Protein AF-A0A9W4LK73-F1 (afdb_monomer)

Sequence (101 aa):
MSKLVPMAKDGEMLSVHPSTVDEHQRLGWSVSQKQAAPAEAPELPKENDDGAPVVEIPADWRDLKWFSMKALAANFTDQPIENKPEAEKIIEAELERRGKA

pLDDT: mean 77.68, std 17.44, range [35.53, 93.06]

Foldseek 3Di:
DFAWFWKDDPRDIDT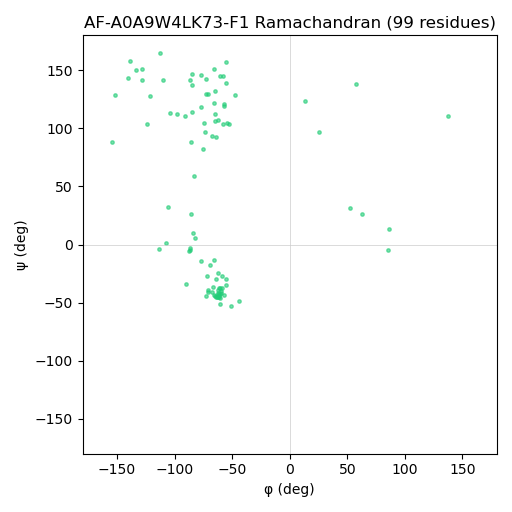HGPVCVVVVVVVVIGGPPPDPDPPPDDPDPPPDDDDDPPLDQDPCLLVDDPVSLLVSLVSQDPDRDDDDVSSVVSVVVVCVVVVND

Structure (mmCIF, N/CA/C/O backbone):
data_AF-A0A9W4LK73-F1
#
_entry.id   AF-A0A9W4LK73-F1
#
loop_
_atom_site.group_PDB
_atom_site.id
_atom_site.type_symbol
_atom_site.label_atom_id
_atom_site.label_alt_id
_atom_site.label_comp_id
_atom_site.label_asym_id
_atom_site.label_entity_id
_atom_site.label_seq_id
_atom_site.pdbx_PDB_ins_code
_atom_site.Cartn_x
_atom_site.Cartn_y
_atom_site.Cartn_z
_atom_site.occupancy
_atom_site.B_iso_or_equiv
_atom_site.auth_seq_id
_atom_site.auth_comp_id
_atom_site.auth_asym_id
_atom_site.auth_atom_id
_atom_site.pdbx_PDB_model_num
ATOM 1 N N . MET A 1 1 ? 17.329 16.921 -37.684 1.00 49.72 1 MET A N 1
ATOM 2 C CA . MET A 1 1 ? 17.227 15.463 -37.454 1.00 49.72 1 MET A CA 1
ATOM 3 C C . MET A 1 1 ? 15.870 15.194 -36.827 1.00 49.72 1 MET A C 1
ATOM 5 O O . MET A 1 1 ? 15.660 15.601 -35.690 1.00 49.72 1 MET A O 1
ATOM 9 N N . SER A 1 2 ? 14.926 14.622 -37.576 1.00 62.38 2 SER A N 1
ATOM 10 C CA . SER A 1 2 ? 13.602 14.284 -37.037 1.00 62.38 2 SER A CA 1
ATOM 11 C C . SER A 1 2 ? 13.719 13.085 -36.097 1.00 62.38 2 SER A C 1
ATOM 13 O O . SER A 1 2 ? 14.332 12.081 -36.455 1.00 62.38 2 SER A O 1
ATOM 15 N N . LYS A 1 3 ? 13.161 13.195 -34.888 1.00 76.50 3 LYS A N 1
ATOM 16 C CA . LYS A 1 3 ? 13.123 12.092 -33.922 1.00 76.50 3 LYS A CA 1
ATOM 17 C C . LYS A 1 3 ? 12.023 11.117 -34.341 1.00 76.50 3 LYS A C 1
ATOM 19 O O . LYS A 1 3 ? 10.862 11.510 -34.412 1.00 76.50 3 LYS A O 1
ATOM 24 N N . LEU A 1 4 ? 12.401 9.878 -34.649 1.00 88.00 4 LEU A N 1
ATOM 25 C CA . LEU A 1 4 ? 11.450 8.809 -34.942 1.00 88.00 4 LEU A CA 1
ATOM 26 C C . LEU A 1 4 ? 10.757 8.356 -33.654 1.00 88.00 4 LEU A C 1
ATOM 28 O O . LEU A 1 4 ? 11.372 8.307 -32.588 1.00 88.00 4 LEU A O 1
ATOM 32 N N . VAL A 1 5 ? 9.474 8.041 -33.781 1.00 86.62 5 VAL A N 1
ATOM 33 C CA . VAL A 1 5 ? 8.590 7.581 -32.720 1.00 86.62 5 VAL A CA 1
ATOM 34 C C . VAL A 1 5 ? 8.502 6.054 -32.796 1.00 86.62 5 VAL A C 1
ATOM 36 O O . VAL A 1 5 ? 7.970 5.529 -33.775 1.00 86.62 5 VAL A O 1
ATOM 39 N N . PRO A 1 6 ? 9.031 5.320 -31.806 1.00 87.31 6 PRO A N 1
ATOM 40 C CA . PRO A 1 6 ? 8.825 3.880 -31.710 1.00 87.31 6 PRO A CA 1
ATOM 41 C C . PRO A 1 6 ? 7.347 3.556 -31.457 1.00 87.31 6 PRO A C 1
ATOM 43 O O . PRO A 1 6 ? 6.708 4.127 -30.577 1.00 87.31 6 PRO A O 1
ATOM 46 N N . MET A 1 7 ? 6.808 2.622 -32.226 1.00 89.44 7 MET A N 1
ATOM 47 C CA . MET A 1 7 ? 5.459 2.078 -32.147 1.00 89.44 7 MET A CA 1
ATOM 48 C C . MET A 1 7 ? 5.525 0.552 -32.097 1.00 89.44 7 MET A C 1
ATOM 50 O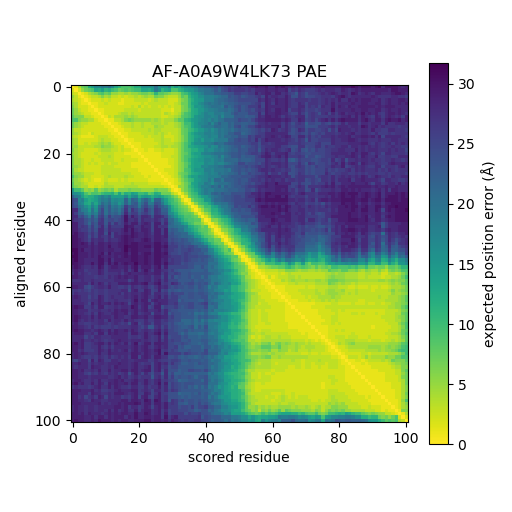 O . MET A 1 7 ? 6.454 -0.036 -32.643 1.00 89.44 7 MET A O 1
ATOM 54 N N . ALA A 1 8 ? 4.550 -0.091 -31.463 1.00 90.81 8 ALA A N 1
ATOM 55 C CA . ALA A 1 8 ? 4.408 -1.536 -31.450 1.00 90.81 8 ALA A CA 1
ATOM 56 C C . ALA A 1 8 ? 2.978 -1.985 -31.741 1.00 90.81 8 ALA A C 1
ATOM 58 O O . ALA A 1 8 ? 2.010 -1.292 -31.413 1.00 90.81 8 ALA A O 1
ATOM 59 N N . LYS A 1 9 ? 2.867 -3.163 -32.348 1.00 88.31 9 LYS A N 1
ATOM 60 C CA . LYS A 1 9 ? 1.612 -3.839 -32.662 1.00 88.31 9 LYS A CA 1
ATOM 61 C C . LYS A 1 9 ? 1.851 -5.346 -32.686 1.00 88.31 9 LYS A C 1
ATOM 63 O O . LYS A 1 9 ? 2.782 -5.793 -33.341 1.00 88.31 9 LYS A O 1
ATOM 68 N N . ASP A 1 10 ? 1.043 -6.118 -31.958 1.00 83.62 10 ASP A N 1
ATOM 69 C CA . ASP A 1 10 ? 1.098 -7.593 -31.958 1.00 83.62 10 ASP A CA 1
ATOM 70 C C . ASP A 1 10 ? 2.504 -8.186 -31.685 1.00 83.62 10 ASP A C 1
ATOM 72 O O . ASP A 1 10 ? 2.867 -9.246 -32.189 1.00 83.62 10 ASP A O 1
ATOM 76 N N . GLY A 1 11 ? 3.321 -7.491 -30.882 1.00 80.19 11 GLY A N 1
ATOM 77 C CA . GLY A 1 11 ? 4.703 -7.888 -30.571 1.00 80.19 11 GLY A CA 1
ATOM 78 C C . GLY A 1 11 ? 5.759 -7.437 -31.590 1.00 80.19 11 GLY A C 1
ATOM 79 O O . GLY A 1 11 ? 6.951 -7.596 -31.331 1.00 80.19 11 GLY A O 1
ATOM 80 N N . GLU A 1 12 ? 5.357 -6.826 -32.705 1.00 83.62 12 GLU A N 1
ATOM 81 C CA . GLU A 1 12 ? 6.248 -6.172 -33.664 1.00 83.62 12 GLU A CA 1
ATOM 82 C C . GLU A 1 12 ? 6.513 -4.720 -33.248 1.00 83.62 12 GLU A C 1
ATOM 84 O O . GLU A 1 12 ? 5.610 -4.037 -32.767 1.00 83.62 12 GLU A O 1
ATOM 89 N N . MET A 1 13 ? 7.749 -4.238 -33.423 1.00 87.12 13 MET A N 1
ATOM 90 C CA . MET A 1 13 ? 8.155 -2.869 -33.091 1.00 87.12 13 MET A CA 1
ATOM 91 C C . MET A 1 13 ? 8.687 -2.149 -34.337 1.00 87.12 13 MET A C 1
ATOM 93 O O . MET A 1 13 ? 9.609 -2.626 -34.995 1.00 87.12 13 MET A O 1
ATOM 97 N N . LEU A 1 14 ? 8.143 -0.967 -34.624 1.00 88.19 14 LEU A N 1
ATOM 98 C CA . LEU A 1 14 ? 8.459 -0.130 -35.779 1.00 88.19 14 LEU A CA 1
ATOM 99 C C . LEU A 1 14 ? 8.780 1.297 -35.327 1.00 88.19 14 LEU A C 1
ATOM 101 O O . LEU A 1 14 ? 8.141 1.824 -34.431 1.00 88.19 14 LEU A O 1
ATOM 105 N N . SER A 1 15 ? 9.757 1.960 -35.942 1.00 89.62 15 SER A N 1
ATOM 106 C CA . SER A 1 15 ? 10.041 3.379 -35.668 1.00 89.62 15 SER A CA 1
ATOM 107 C C . SER A 1 15 ? 9.511 4.243 -36.807 1.00 89.62 15 SER A C 1
ATOM 109 O O . SER A 1 15 ? 10.030 4.168 -37.917 1.00 89.62 15 SER A O 1
ATOM 111 N N . VAL A 1 16 ? 8.494 5.063 -36.541 1.00 89.56 16 VAL A N 1
ATOM 112 C CA . VAL A 1 16 ? 7.806 5.869 -37.563 1.00 89.56 16 VAL A CA 1
ATOM 113 C C . VAL A 1 16 ? 8.049 7.362 -37.374 1.00 89.56 16 VAL A C 1
ATOM 115 O O . VAL A 1 16 ? 8.515 7.812 -36.331 1.00 89.56 16 VAL A O 1
ATOM 118 N N . HIS A 1 17 ? 7.747 8.170 -38.383 1.00 90.88 17 HIS A N 1
ATOM 119 C CA . HIS A 1 17 ? 7.846 9.621 -38.255 1.00 90.88 17 HIS A CA 1
ATOM 120 C C . HIS A 1 17 ? 6.644 10.171 -37.455 1.00 90.88 17 HIS A C 1
ATOM 122 O O . HIS A 1 17 ? 5.540 9.651 -37.608 1.00 90.88 17 HIS A O 1
ATOM 128 N N . PRO A 1 18 ? 6.783 11.238 -36.640 1.00 86.25 18 PRO A N 1
ATOM 129 C CA . PRO A 1 18 ? 5.665 11.806 -35.873 1.00 86.25 18 PRO A CA 1
ATOM 130 C C . PRO A 1 18 ? 4.453 12.194 -36.730 1.00 86.25 18 PRO A C 1
ATOM 132 O O . PRO A 1 18 ? 3.323 12.108 -36.267 1.00 86.25 18 PRO A O 1
ATOM 135 N N . SER A 1 19 ? 4.666 12.566 -37.996 1.00 89.25 19 SER A N 1
ATOM 136 C CA . SER A 1 19 ? 3.573 12.895 -38.921 1.00 89.25 19 SER A CA 1
ATOM 137 C C . SER A 1 19 ? 2.720 11.695 -39.340 1.00 89.25 19 SER A C 1
ATOM 139 O O . SER A 1 19 ? 1.630 11.898 -39.856 1.00 89.25 19 SER A O 1
ATOM 141 N N . THR A 1 20 ? 3.204 10.463 -39.158 1.00 90.44 20 THR A N 1
ATOM 142 C CA . THR A 1 20 ? 2.485 9.234 -39.532 1.00 90.44 20 THR A CA 1
ATOM 143 C C . THR A 1 20 ? 1.952 8.475 -38.318 1.00 90.44 20 THR A C 1
ATOM 145 O O . THR A 1 20 ? 1.345 7.422 -38.484 1.00 90.44 20 THR A O 1
ATOM 148 N N . VAL A 1 21 ? 2.162 8.985 -37.098 1.00 87.12 21 VAL A N 1
ATOM 149 C CA . VAL A 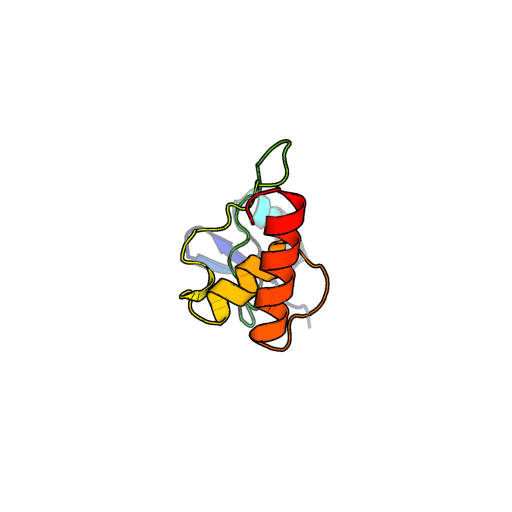1 21 ? 1.741 8.320 -35.853 1.00 87.12 21 VAL A CA 1
A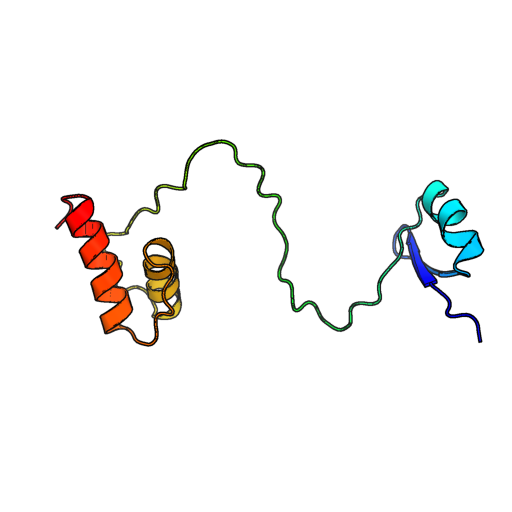TOM 150 C C . VAL A 1 21 ? 0.225 8.147 -35.792 1.00 87.12 21 VAL A C 1
ATOM 152 O O . VAL A 1 21 ? -0.228 7.051 -35.490 1.00 87.12 21 VAL A O 1
ATOM 155 N N . ASP A 1 22 ? -0.550 9.178 -36.139 1.00 88.19 22 ASP A N 1
ATOM 156 C CA . ASP A 1 22 ? -2.022 9.120 -36.121 1.00 88.19 22 ASP A CA 1
ATOM 157 C C . ASP A 1 22 ? -2.564 8.016 -37.046 1.00 88.19 22 ASP A C 1
ATOM 159 O O . ASP A 1 22 ? -3.439 7.239 -36.667 1.00 88.19 22 ASP A O 1
ATOM 163 N N . GLU A 1 23 ? -1.978 7.876 -38.237 1.00 90.19 23 GLU A N 1
ATOM 164 C CA . GLU A 1 23 ? -2.351 6.828 -39.189 1.00 90.19 23 GLU A CA 1
ATOM 165 C C . GLU A 1 23 ? -2.032 5.431 -38.644 1.00 90.19 23 GLU A C 1
ATOM 167 O O . GLU A 1 23 ? -2.872 4.533 -38.684 1.00 90.19 23 GLU A O 1
ATOM 172 N N . HIS A 1 24 ? -0.853 5.254 -38.051 1.00 89.69 24 HIS A N 1
ATOM 173 C CA . HIS A 1 24 ? -0.467 3.982 -37.445 1.00 89.69 24 HIS A CA 1
ATOM 174 C C . HIS A 1 24 ? -1.340 3.656 -36.220 1.00 89.69 24 HIS A C 1
ATOM 176 O O . HIS A 1 24 ? -1.736 2.502 -36.055 1.00 89.69 24 HIS A O 1
ATOM 182 N N . GLN A 1 25 ? -1.734 4.656 -35.421 1.00 88.31 25 GLN A N 1
ATOM 183 C CA . GLN A 1 25 ? -2.687 4.492 -34.315 1.00 88.31 25 GLN A CA 1
ATOM 184 C C . GLN A 1 25 ? -4.050 3.997 -34.792 1.00 88.31 25 GLN A C 1
ATOM 186 O O . GLN A 1 25 ? -4.596 3.057 -34.215 1.00 88.31 25 GLN A O 1
ATOM 191 N N . ARG A 1 26 ? -4.567 4.540 -35.900 1.00 88.38 26 ARG A N 1
ATOM 192 C CA . ARG A 1 26 ? -5.809 4.043 -36.519 1.00 88.38 26 ARG A CA 1
ATOM 193 C C . ARG A 1 26 ? -5.685 2.610 -37.033 1.00 88.38 26 ARG A C 1
ATOM 195 O O . ARG A 1 26 ? -6.668 1.878 -37.041 1.00 88.38 26 ARG A O 1
ATOM 202 N N . LEU A 1 27 ? -4.484 2.198 -37.432 1.00 87.56 27 LEU A N 1
ATOM 203 C CA . LEU A 1 27 ? -4.174 0.831 -37.859 1.00 87.56 27 LEU A CA 1
ATOM 204 C C . LEU A 1 27 ? -3.895 -0.122 -36.682 1.00 87.56 27 LEU A C 1
ATOM 206 O O . LEU A 1 27 ? -3.525 -1.276 -36.913 1.00 87.56 27 LEU A O 1
ATOM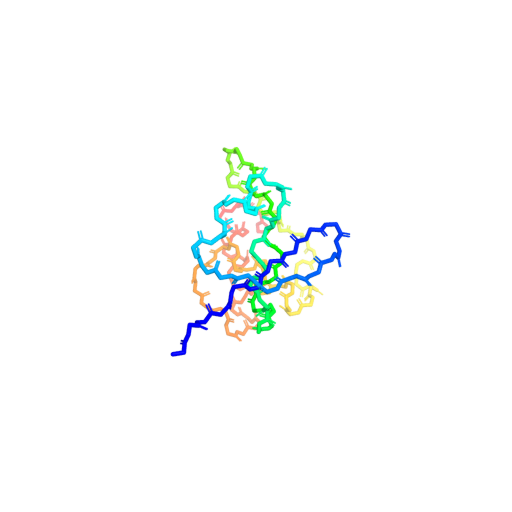 210 N N . GLY A 1 28 ? -4.070 0.329 -35.436 1.00 86.81 28 GLY A N 1
ATOM 211 C CA . GLY A 1 28 ? -3.897 -0.474 -34.224 1.00 86.81 28 GLY A CA 1
ATOM 212 C C . GLY A 1 28 ? -2.463 -0.533 -33.695 1.00 86.81 28 GLY A C 1
ATOM 213 O O . GLY A 1 28 ? -2.162 -1.372 -32.852 1.00 86.81 28 GLY A O 1
ATOM 214 N N . TRP A 1 29 ? -1.566 0.326 -34.181 1.00 89.06 29 TRP A N 1
ATOM 215 C CA . TRP A 1 29 ? -0.228 0.473 -33.613 1.00 89.06 29 TRP A CA 1
ATOM 216 C C . TRP A 1 29 ? -0.245 1.440 -32.436 1.00 89.06 29 TRP A C 1
ATOM 218 O O . TRP A 1 29 ? -0.812 2.524 -32.511 1.00 89.06 29 TRP A O 1
ATOM 228 N N . SER A 1 30 ? 0.447 1.101 -31.357 1.00 85.12 30 SER A N 1
ATOM 229 C CA . SER A 1 30 ? 0.556 1.958 -30.175 1.00 85.12 30 SER A CA 1
ATOM 230 C C . SER A 1 30 ? 1.966 2.506 -30.036 1.00 85.12 30 SER A C 1
ATOM 232 O O . SER A 1 30 ? 2.929 1.798 -30.303 1.00 85.12 30 SER A O 1
ATOM 234 N N . VAL A 1 31 ? 2.120 3.766 -29.622 1.00 83.62 31 VAL A N 1
ATOM 235 C CA . VAL A 1 31 ? 3.447 4.359 -29.392 1.00 83.62 31 VAL A CA 1
ATOM 236 C C . VAL A 1 31 ? 4.121 3.627 -28.233 1.00 83.62 31 VAL A C 1
ATOM 238 O O . VAL A 1 31 ? 3.695 3.726 -27.087 1.00 83.62 31 VAL A O 1
ATOM 241 N N . SER A 1 32 ? 5.191 2.895 -28.530 1.00 69.50 32 SER A N 1
ATOM 242 C CA . SER A 1 32 ? 6.028 2.258 -27.523 1.00 69.50 32 SER A CA 1
ATOM 243 C C . SER A 1 32 ? 7.053 3.266 -27.054 1.00 69.50 32 SER A C 1
ATOM 245 O O . SER A 1 32 ? 8.163 3.304 -27.578 1.00 69.50 32 SER A O 1
ATOM 247 N N . GLN A 1 33 ? 6.725 4.071 -26.045 1.00 60.53 33 GLN A N 1
ATOM 248 C CA . GLN A 1 33 ? 7.773 4.733 -25.273 1.00 60.53 33 GLN A CA 1
ATOM 249 C C . GLN A 1 33 ? 8.723 3.647 -24.763 1.00 60.53 33 GLN A C 1
ATOM 251 O O . GLN A 1 33 ? 8.379 2.875 -23.874 1.00 60.53 33 GLN A O 1
ATOM 256 N N . LYS A 1 34 ? 9.902 3.533 -25.385 1.00 50.88 34 LYS A N 1
ATOM 257 C CA . LYS A 1 34 ? 10.949 2.617 -24.950 1.00 50.88 34 LYS A CA 1
ATOM 258 C C . LYS A 1 34 ? 11.287 2.986 -23.512 1.00 50.88 34 LYS A C 1
ATOM 260 O O . LYS A 1 34 ? 11.919 4.004 -23.246 1.00 50.88 34 LYS A O 1
ATOM 265 N N . GLN A 1 35 ? 10.783 2.150 -22.624 1.00 44.53 35 GLN A N 1
ATOM 266 C CA . GLN A 1 35 ? 10.901 2.189 -21.187 1.00 44.53 35 GLN A CA 1
ATOM 267 C C . GLN A 1 35 ? 12.381 2.295 -20.806 1.00 44.53 35 GLN A C 1
ATOM 269 O O . GLN A 1 35 ? 13.140 1.328 -20.886 1.00 44.53 35 GLN A O 1
ATOM 274 N N . ALA A 1 36 ? 12.808 3.487 -20.402 1.00 39.69 36 ALA A N 1
ATOM 275 C CA . ALA A 1 36 ? 13.945 3.627 -19.514 1.00 39.69 36 ALA A CA 1
ATOM 276 C C . ALA A 1 36 ? 13.455 3.229 -18.115 1.00 39.69 36 ALA A C 1
ATOM 278 O O . ALA A 1 36 ? 13.084 4.103 -17.353 1.00 39.69 36 ALA A O 1
ATOM 279 N N . ALA A 1 37 ? 13.420 1.919 -17.834 1.00 35.53 37 ALA A N 1
ATOM 280 C CA . ALA A 1 37 ? 12.994 1.300 -16.571 1.00 35.53 37 ALA A CA 1
ATOM 281 C C . ALA A 1 37 ? 11.552 1.630 -16.098 1.00 35.53 37 ALA A C 1
ATOM 283 O O . ALA A 1 37 ? 11.109 2.773 -16.139 1.00 35.53 37 ALA A O 1
ATOM 284 N N . PRO A 1 38 ? 10.784 0.659 -15.581 1.00 40.88 38 PRO A N 1
ATOM 285 C CA . PRO A 1 38 ? 9.647 0.997 -14.745 1.00 40.88 38 PRO A CA 1
ATOM 286 C C . PRO A 1 38 ? 10.193 1.449 -13.385 1.00 40.88 38 PRO A C 1
ATOM 288 O O . PRO A 1 38 ? 10.634 0.632 -12.581 1.00 40.88 38 PRO A O 1
ATOM 291 N N . ALA A 1 39 ? 10.169 2.753 -13.127 1.00 48.16 39 ALA A N 1
ATOM 292 C CA . ALA A 1 39 ? 9.996 3.254 -11.764 1.00 48.16 39 ALA A CA 1
ATOM 293 C C . ALA A 1 39 ? 8.504 3.318 -11.377 1.00 48.16 39 ALA A C 1
ATOM 295 O O . ALA A 1 39 ? 8.173 3.842 -10.322 1.00 48.16 39 ALA A O 1
ATOM 296 N N . GLU A 1 40 ? 7.613 2.744 -12.191 1.00 42.81 40 GLU A N 1
ATOM 297 C CA . GLU A 1 40 ? 6.203 2.559 -11.867 1.00 42.81 40 GLU A CA 1
ATOM 298 C C . GLU A 1 40 ? 5.851 1.077 -11.995 1.00 42.81 40 GLU A C 1
ATOM 300 O O . GLU A 1 40 ? 5.779 0.486 -13.075 1.00 42.81 40 GLU A O 1
ATOM 305 N N . ALA A 1 41 ? 5.736 0.470 -10.816 1.00 53.59 41 ALA A N 1
ATOM 306 C CA . ALA A 1 41 ? 5.069 -0.792 -10.553 1.00 53.59 41 ALA A CA 1
ATOM 307 C C . ALA A 1 41 ? 3.610 -0.728 -11.070 1.00 53.59 41 ALA A C 1
ATOM 309 O O . ALA A 1 41 ? 3.076 0.368 -11.219 1.00 53.59 41 ALA A O 1
ATOM 310 N N . PRO A 1 42 ? 2.961 -1.866 -11.367 1.00 46.72 42 PRO A N 1
ATOM 311 C CA . PRO A 1 42 ? 1.737 -1.901 -12.164 1.00 46.72 42 PRO A CA 1
ATOM 312 C C . PRO A 1 42 ? 0.632 -1.028 -11.556 1.00 46.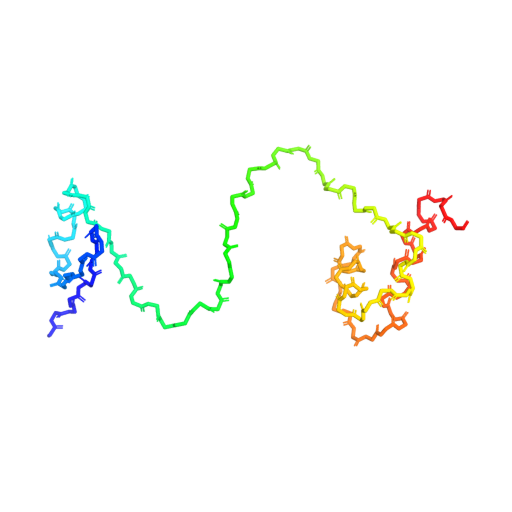72 42 PRO A C 1
ATOM 314 O O . PRO A 1 42 ? 0.198 -1.266 -10.427 1.00 46.72 42 PRO A O 1
ATOM 317 N N . GLU A 1 43 ? 0.152 -0.048 -12.326 1.00 46.59 43 GLU A N 1
ATOM 318 C CA . GLU A 1 43 ? -1.115 0.629 -12.059 1.00 46.59 43 GLU A CA 1
ATOM 319 C C . GLU A 1 43 ? -2.248 -0.377 -12.278 1.00 46.59 43 GLU A C 1
ATOM 321 O O . GLU A 1 43 ? -2.722 -0.628 -13.385 1.00 46.59 43 GLU A O 1
ATOM 326 N N . LEU A 1 44 ? -2.630 -1.019 -11.177 1.00 53.06 44 LEU A N 1
ATOM 327 C CA . LEU A 1 44 ? -3.894 -1.725 -11.042 1.00 53.06 44 LEU A CA 1
ATOM 328 C C . LEU A 1 44 ? -5.042 -0.754 -11.369 1.00 53.06 44 LEU A C 1
ATOM 330 O O . LEU A 1 44 ? -5.010 0.384 -10.889 1.00 53.06 44 LEU A O 1
ATOM 334 N N . PRO A 1 45 ? -6.086 -1.188 -12.097 1.00 45.84 45 PRO A N 1
ATOM 335 C CA . PRO A 1 45 ? -7.306 -0.407 -12.203 1.00 45.84 45 PRO A CA 1
ATOM 336 C C . PRO A 1 45 ? -7.892 -0.289 -10.794 1.00 45.84 45 PRO A C 1
ATOM 338 O O . PRO A 1 45 ? -8.396 -1.261 -10.235 1.00 45.84 45 PRO A O 1
ATOM 341 N N . LYS A 1 46 ? -7.806 0.897 -10.187 1.00 49.47 46 LYS A N 1
ATOM 342 C CA . LYS A 1 46 ? -8.596 1.230 -8.998 1.00 49.47 46 LYS A CA 1
ATOM 343 C C . LYS A 1 46 ? -9.980 1.697 -9.438 1.00 49.47 46 LYS A C 1
ATOM 345 O O . LYS A 1 46 ? -10.400 2.807 -9.142 1.00 49.47 46 LYS A O 1
ATOM 350 N N . GLU A 1 47 ? -10.681 0.825 -10.154 1.00 54.94 47 GLU A N 1
ATOM 351 C CA . GLU A 1 47 ? -12.133 0.779 -10.053 1.00 54.94 47 GLU A CA 1
ATOM 352 C C . GLU A 1 47 ? -12.440 0.134 -8.701 1.00 54.94 47 GLU A C 1
ATOM 354 O O . GLU A 1 47 ? -12.338 -1.077 -8.552 1.00 54.94 47 GLU A O 1
ATOM 359 N N . ASN A 1 48 ? -12.698 0.969 -7.698 1.00 44.12 48 ASN A N 1
ATOM 360 C CA . ASN A 1 48 ? -13.542 0.665 -6.545 1.00 44.12 48 ASN A CA 1
ATOM 361 C C . ASN A 1 48 ? -14.062 2.011 -6.030 1.00 44.12 48 ASN A C 1
ATOM 363 O O . ASN A 1 48 ? -13.389 2.724 -5.287 1.00 44.12 48 ASN A O 1
ATOM 367 N N . ASP A 1 49 ? -15.189 2.407 -6.613 1.00 49.47 49 ASP A N 1
ATOM 368 C CA . ASP A 1 49 ? -16.427 2.747 -5.907 1.00 49.47 49 ASP A CA 1
ATOM 369 C C . ASP A 1 49 ? -16.306 2.934 -4.374 1.00 49.47 49 ASP A C 1
ATOM 371 O O . ASP A 1 49 ? -15.856 2.039 -3.661 1.00 49.47 49 ASP A O 1
ATOM 375 N N . ASP A 1 50 ? -16.715 4.115 -3.901 1.00 47.16 50 ASP A N 1
ATOM 376 C CA . ASP A 1 50 ? -17.253 4.426 -2.569 1.00 47.16 50 ASP A CA 1
ATOM 377 C C . ASP A 1 50 ? -16.871 3.516 -1.377 1.00 47.16 50 ASP A C 1
ATOM 379 O O . ASP A 1 50 ? -17.530 2.530 -1.048 1.00 47.16 50 ASP A O 1
ATOM 383 N N . GLY A 1 51 ? -15.857 3.948 -0.622 1.00 41.31 51 GLY A N 1
ATOM 384 C CA . GLY A 1 51 ? -15.568 3.447 0.722 1.00 41.31 51 GLY A CA 1
ATOM 385 C C . GLY A 1 51 ? -14.078 3.234 0.934 1.00 41.31 51 GLY A C 1
ATOM 386 O O . GLY A 1 51 ? -13.484 2.327 0.361 1.00 41.31 51 GLY A O 1
ATOM 387 N N . ALA A 1 52 ? -13.452 4.056 1.779 1.00 48.28 52 ALA A N 1
ATOM 388 C CA . ALA A 1 52 ? -12.094 3.789 2.245 1.00 48.28 52 ALA A CA 1
ATOM 389 C C . ALA A 1 52 ? -11.997 2.316 2.697 1.00 48.28 52 ALA A C 1
ATOM 391 O O . ALA A 1 52 ? -12.852 1.890 3.482 1.00 48.28 52 ALA A O 1
ATOM 392 N N . PRO A 1 53 ? -11.015 1.524 2.221 1.00 50.19 53 PRO A N 1
ATOM 393 C CA . PRO A 1 53 ? -10.872 0.157 2.686 1.00 50.19 53 PRO A CA 1
ATOM 394 C C . PRO A 1 53 ? -10.704 0.225 4.200 1.00 50.19 53 PRO A C 1
ATOM 396 O O . PRO A 1 53 ? -9.787 0.872 4.706 1.00 50.19 53 PRO A O 1
ATOM 399 N N . VAL A 1 54 ? -11.624 -0.393 4.936 1.00 59.34 54 VAL A N 1
ATOM 400 C CA . VAL A 1 54 ? -11.470 -0.583 6.375 1.00 59.34 54 VAL A CA 1
ATOM 401 C C . VAL A 1 54 ? -10.261 -1.494 6.536 1.00 59.34 54 VAL A C 1
ATOM 403 O O . VAL A 1 54 ? -10.374 -2.710 6.438 1.00 59.34 54 VAL A O 1
ATOM 406 N N . VAL A 1 55 ? -9.076 -0.903 6.693 1.00 76.19 55 VAL A N 1
ATOM 407 C CA . VAL A 1 55 ? -7.835 -1.657 6.871 1.00 76.19 55 VAL A CA 1
ATOM 408 C C . VAL A 1 55 ? -7.961 -2.403 8.190 1.00 76.19 55 VAL A C 1
ATOM 410 O O . VAL A 1 55 ? -7.963 -1.786 9.259 1.00 76.19 55 VAL A O 1
ATOM 413 N N . GLU A 1 56 ? -8.167 -3.714 8.120 1.00 81.38 56 GLU A N 1
ATOM 414 C CA . GLU A 1 56 ? -8.244 -4.581 9.290 1.00 81.38 56 GLU A CA 1
ATOM 415 C C . GLU A 1 56 ? -6.853 -4.726 9.911 1.00 81.38 56 GLU A C 1
ATOM 417 O O . GLU A 1 56 ? -5.872 -5.011 9.226 1.00 81.38 56 GLU A O 1
ATOM 422 N N . ILE A 1 57 ? -6.772 -4.509 11.224 1.00 87.38 57 ILE A N 1
ATOM 423 C CA . ILE A 1 57 ? -5.543 -4.699 11.994 1.00 87.38 57 ILE A CA 1
ATOM 424 C C . ILE A 1 57 ? -5.562 -6.150 12.499 1.00 87.38 57 ILE A C 1
ATOM 426 O O . ILE A 1 57 ? -6.414 -6.470 13.333 1.00 87.38 57 ILE A O 1
ATOM 430 N N . PRO A 1 58 ? -4.693 -7.047 11.993 1.00 84.81 58 PRO A N 1
ATOM 431 C CA . PRO A 1 58 ? -4.642 -8.438 12.448 1.00 84.81 58 PRO A CA 1
ATOM 432 C C . PRO A 1 58 ? -4.182 -8.518 13.909 1.00 84.81 58 PRO A C 1
ATOM 434 O O . PRO A 1 58 ? -3.400 -7.681 14.337 1.00 84.81 58 PRO A O 1
ATOM 437 N N . ALA A 1 59 ? -4.608 -9.528 14.675 1.00 84.31 59 ALA A N 1
ATOM 438 C CA . ALA A 1 59 ? -4.225 -9.665 16.090 1.00 84.31 59 ALA A CA 1
ATOM 439 C C . ALA A 1 59 ? -2.700 -9.798 16.285 1.00 84.31 59 ALA A C 1
ATOM 441 O O . ALA A 1 59 ? -2.134 -9.190 17.190 1.00 84.31 59 ALA A O 1
ATOM 442 N N . ASP A 1 60 ? -2.030 -10.502 15.372 1.00 89.31 60 ASP A N 1
ATOM 443 C CA . ASP A 1 60 ? -0.578 -10.718 15.377 1.00 89.31 60 ASP A CA 1
ATOM 444 C C . ASP A 1 60 ? 0.194 -9.576 14.685 1.00 89.31 60 ASP A C 1
ATOM 446 O O . ASP A 1 60 ? 1.283 -9.772 14.139 1.00 89.31 60 ASP A O 1
ATOM 450 N N . TRP A 1 61 ? -0.362 -8.357 14.657 1.00 88.94 61 TRP A N 1
ATOM 451 C CA . TRP A 1 61 ? 0.245 -7.222 13.954 1.00 88.94 61 TRP A CA 1
ATOM 452 C C . TRP A 1 61 ? 1.654 -6.877 14.470 1.00 88.94 61 TRP A C 1
ATOM 454 O O . TRP A 1 61 ? 2.483 -6.379 13.706 1.00 88.94 61 TRP A O 1
ATOM 464 N N . ARG A 1 62 ? 1.954 -7.176 15.742 1.00 88.81 62 ARG A N 1
ATOM 465 C CA . ARG A 1 62 ? 3.275 -6.969 16.366 1.00 88.81 62 ARG A CA 1
ATOM 466 C C . ARG A 1 62 ? 4.350 -7.945 15.878 1.00 88.81 62 ARG A C 1
ATOM 468 O O . ARG A 1 62 ? 5.534 -7.588 15.858 1.00 88.81 62 ARG A O 1
ATOM 475 N N . ASP A 1 63 ? 3.934 -9.133 15.449 1.00 90.94 63 ASP A N 1
ATOM 476 C CA . ASP A 1 63 ? 4.794 -10.192 14.910 1.00 90.94 63 ASP A CA 1
ATOM 477 C C . ASP A 1 63 ? 5.017 -10.056 13.398 1.00 90.94 63 ASP A C 1
ATOM 479 O O . ASP A 1 63 ? 5.836 -10.766 12.804 1.00 90.94 63 ASP A O 1
ATOM 483 N N . LEU A 1 64 ? 4.334 -9.104 12.752 1.00 87.00 64 LEU A N 1
ATOM 484 C CA . LEU A 1 64 ? 4.559 -8.798 11.348 1.00 87.00 64 LEU A CA 1
ATOM 485 C C . LEU A 1 64 ? 6.003 -8.351 11.102 1.00 87.00 64 LEU A C 1
ATOM 487 O O . LEU A 1 64 ? 6.628 -7.625 11.881 1.00 87.00 64 LEU A O 1
ATOM 491 N N . LYS A 1 65 ? 6.522 -8.732 9.930 1.00 91.94 65 LYS A N 1
ATOM 492 C CA . LYS A 1 65 ? 7.804 -8.220 9.442 1.00 91.94 65 LYS A CA 1
ATOM 493 C C . LYS A 1 65 ? 7.746 -6.697 9.349 1.00 91.94 65 LYS A C 1
ATOM 495 O O . LYS A 1 65 ? 6.729 -6.137 8.951 1.00 91.94 65 LYS A O 1
ATOM 500 N N . TRP A 1 66 ? 8.875 -6.046 9.628 1.00 87.94 66 TRP A N 1
ATOM 501 C CA . TRP A 1 66 ? 9.017 -4.585 9.636 1.00 87.94 66 TRP A CA 1
ATOM 502 C C . TRP A 1 66 ? 8.341 -3.884 8.444 1.00 87.94 66 TRP A C 1
ATOM 504 O O . TRP A 1 66 ? 7.558 -2.965 8.648 1.00 87.94 66 TRP A O 1
ATOM 514 N N . PHE A 1 67 ? 8.565 -4.349 7.211 1.00 88.75 67 PHE A N 1
ATOM 515 C CA . PHE A 1 67 ? 7.937 -3.762 6.019 1.00 88.75 67 PHE A CA 1
ATOM 516 C C . PHE A 1 67 ? 6.404 -3.874 6.015 1.00 88.75 67 PHE A C 1
ATOM 518 O O . PHE A 1 67 ? 5.727 -2.929 5.625 1.00 88.75 67 PHE A O 1
ATOM 525 N N . SER A 1 68 ? 5.855 -5.000 6.477 1.00 89.44 68 SER A N 1
ATOM 526 C CA . SER A 1 68 ? 4.408 -5.226 6.576 1.00 89.44 68 SER A CA 1
ATOM 527 C C . SER A 1 68 ? 3.784 -4.388 7.690 1.00 89.44 68 SER A C 1
ATOM 529 O O . SER A 1 68 ? 2.732 -3.794 7.486 1.00 89.44 68 SER A O 1
ATOM 531 N N . MET A 1 69 ? 4.458 -4.279 8.838 1.00 90.31 69 MET A N 1
ATOM 532 C CA . MET A 1 69 ? 4.042 -3.403 9.936 1.00 90.31 69 MET A CA 1
ATOM 533 C C . MET A 1 69 ? 4.065 -1.930 9.515 1.00 90.31 69 MET A C 1
ATOM 535 O O . MET A 1 69 ? 3.105 -1.207 9.754 1.00 90.31 69 MET A O 1
ATOM 539 N N . LYS A 1 70 ? 5.130 -1.489 8.834 1.00 90.50 70 LYS A N 1
ATOM 540 C CA . LYS A 1 70 ? 5.237 -0.129 8.297 1.00 90.50 70 LYS A CA 1
ATOM 541 C C . LYS A 1 70 ? 4.140 0.160 7.273 1.00 90.50 70 LYS A C 1
ATOM 543 O O . LYS A 1 70 ? 3.542 1.226 7.331 1.00 90.50 70 LYS A O 1
ATOM 548 N N . ALA A 1 71 ? 3.854 -0.774 6.366 1.00 88.81 71 ALA A N 1
ATOM 549 C CA . ALA A 1 71 ? 2.756 -0.626 5.414 1.00 88.81 71 ALA A CA 1
ATOM 550 C C . ALA A 1 71 ? 1.399 -0.527 6.127 1.00 88.81 71 ALA A C 1
ATOM 552 O O . ALA A 1 71 ? 0.599 0.334 5.782 1.00 88.81 71 ALA A O 1
ATOM 553 N N . LEU A 1 72 ? 1.158 -1.352 7.152 1.00 89.88 72 LEU A N 1
ATOM 554 C CA . LEU A 1 72 ? -0.060 -1.298 7.961 1.00 89.88 72 LEU A CA 1
ATOM 555 C C . LEU A 1 72 ? -0.210 0.063 8.653 1.00 89.88 72 LEU A C 1
ATOM 557 O O . LEU A 1 72 ? -1.232 0.718 8.495 1.00 89.88 72 LEU A O 1
ATOM 561 N N . ALA A 1 73 ? 0.832 0.524 9.341 1.00 91.06 73 ALA A N 1
ATOM 562 C CA . ALA A 1 73 ? 0.845 1.822 10.003 1.00 91.06 73 ALA A CA 1
ATOM 563 C C . ALA A 1 73 ? 0.677 2.996 9.017 1.00 91.06 73 ALA A C 1
ATOM 565 O O . ALA A 1 73 ? -0.040 3.944 9.318 1.00 91.06 73 ALA A O 1
ATOM 566 N N . ALA A 1 74 ? 1.254 2.920 7.813 1.00 90.44 74 ALA A N 1
ATOM 567 C CA . ALA A 1 74 ? 1.123 3.954 6.782 1.00 90.44 74 ALA A CA 1
ATOM 568 C C . ALA A 1 74 ? -0.309 4.114 6.238 1.00 90.44 74 ALA A C 1
ATOM 570 O O . ALA A 1 74 ? -0.601 5.104 5.582 1.00 90.44 74 ALA A O 1
ATOM 571 N N . ASN A 1 75 ? -1.219 3.172 6.509 1.00 88.75 75 ASN A N 1
ATOM 572 C CA . ASN A 1 75 ? -2.639 3.365 6.198 1.00 88.75 75 ASN A CA 1
ATOM 573 C C . ASN A 1 75 ? -3.348 4.291 7.202 1.00 88.75 75 ASN A C 1
ATOM 575 O O . ASN A 1 75 ? -4.463 4.733 6.936 1.00 88.75 75 ASN A O 1
ATOM 579 N N . PHE A 1 76 ? -2.731 4.561 8.355 1.00 88.19 76 PHE A N 1
ATOM 580 C CA . PHE A 1 76 ? -3.312 5.354 9.443 1.00 88.19 76 PHE A CA 1
ATOM 581 C C . PHE A 1 76 ? -2.579 6.678 9.681 1.00 88.19 76 PHE A C 1
ATOM 583 O O . PHE A 1 76 ? -3.002 7.468 10.520 1.00 88.19 76 PHE A O 1
ATOM 590 N N . THR A 1 77 ? -1.482 6.929 8.963 1.00 85.94 77 THR A N 1
ATOM 591 C CA . THR A 1 77 ? -0.731 8.183 9.038 1.00 85.94 77 THR A CA 1
ATOM 592 C C . THR A 1 77 ? -0.260 8.619 7.658 1.00 85.94 77 THR A C 1
ATOM 594 O O . THR A 1 77 ? 0.172 7.798 6.854 1.00 85.94 77 THR A O 1
ATOM 597 N N . ASP A 1 78 ? -0.269 9.927 7.420 1.00 85.69 78 ASP A N 1
ATOM 598 C CA . ASP A 1 78 ? 0.364 10.548 6.253 1.00 85.69 78 ASP A CA 1
ATOM 599 C C . ASP A 1 78 ? 1.855 10.857 6.493 1.00 85.69 78 ASP A C 1
ATOM 601 O O . ASP A 1 78 ? 2.561 11.320 5.595 1.00 85.69 78 ASP A O 1
ATOM 605 N N . GLN A 1 79 ? 2.354 10.635 7.716 1.00 85.88 79 GLN A N 1
ATOM 606 C CA . GLN A 1 79 ? 3.742 10.917 8.076 1.00 85.88 79 GLN A CA 1
ATOM 607 C C . GLN A 1 79 ? 4.685 9.760 7.711 1.00 85.88 79 GLN A C 1
ATOM 609 O O . GLN A 1 79 ? 4.310 8.586 7.799 1.00 85.88 79 GLN A O 1
ATOM 614 N N . PRO A 1 80 ? 5.940 10.062 7.326 1.00 86.38 80 PRO A N 1
ATOM 615 C CA . PRO A 1 80 ? 6.933 9.035 7.063 1.00 86.38 80 PRO A CA 1
ATOM 616 C C . PRO A 1 80 ? 7.281 8.291 8.354 1.00 86.38 80 PRO A C 1
ATOM 618 O O . PRO A 1 80 ? 7.759 8.877 9.312 1.00 86.38 80 PRO A O 1
ATOM 621 N N . ILE A 1 81 ? 7.083 6.976 8.343 1.00 90.12 81 ILE A N 1
ATOM 622 C CA . ILE A 1 81 ? 7.428 6.106 9.468 1.00 90.12 81 ILE A CA 1
ATOM 623 C C . ILE A 1 81 ? 8.902 5.729 9.360 1.00 90.12 81 ILE A C 1
ATOM 625 O O . ILE A 1 81 ? 9.304 5.008 8.432 1.00 90.12 81 ILE A O 1
ATOM 629 N N . GLU A 1 82 ? 9.707 6.189 10.306 1.00 88.81 82 GLU A N 1
ATOM 630 C CA . GLU A 1 82 ? 11.155 6.002 10.292 1.00 88.81 82 GLU A CA 1
ATOM 631 C C . GLU A 1 82 ? 11.566 4.718 11.016 1.00 88.81 82 GLU A C 1
ATOM 633 O O . GLU A 1 82 ? 12.500 4.040 10.586 1.00 88.81 82 GLU A O 1
ATOM 638 N N . ASN A 1 83 ? 10.842 4.332 12.075 1.00 90.12 83 ASN A N 1
ATOM 639 C CA . ASN A 1 83 ? 11.255 3.251 12.975 1.00 90.12 83 ASN A CA 1
ATOM 640 C C . ASN A 1 83 ? 10.101 2.328 13.404 1.00 90.12 83 ASN A C 1
ATOM 642 O O . ASN A 1 83 ? 8.935 2.719 13.422 1.00 90.12 83 ASN A O 1
ATOM 646 N N . LYS A 1 84 ? 10.434 1.098 13.826 1.00 88.19 84 LYS A N 1
ATOM 647 C CA . LYS A 1 84 ? 9.466 0.117 14.358 1.00 88.19 84 LYS A CA 1
ATOM 648 C C . LYS A 1 84 ? 8.555 0.662 15.472 1.00 88.19 84 LYS A C 1
ATOM 650 O O . LYS A 1 84 ? 7.344 0.582 15.297 1.00 88.19 84 LYS A O 1
ATOM 655 N N . PRO A 1 85 ? 9.072 1.262 16.562 1.00 91.44 85 PRO A N 1
ATOM 656 C CA . PRO A 1 85 ? 8.221 1.762 17.647 1.00 91.44 85 PRO A CA 1
ATOM 657 C C . PRO A 1 85 ? 7.255 2.874 17.216 1.00 91.44 85 PRO A C 1
ATOM 659 O O . PRO A 1 85 ? 6.221 3.073 17.844 1.00 91.44 85 PRO A O 1
ATOM 662 N N . GLU A 1 86 ? 7.574 3.616 16.157 1.00 91.12 86 GLU A N 1
ATOM 663 C CA . GLU A 1 86 ? 6.674 4.625 15.602 1.00 91.12 86 GLU A CA 1
ATOM 664 C C . GLU 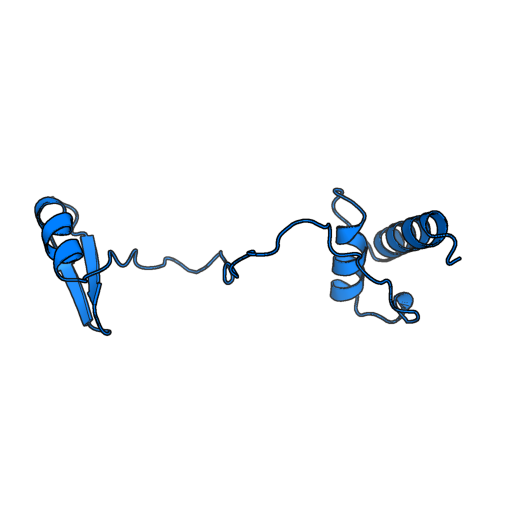A 1 86 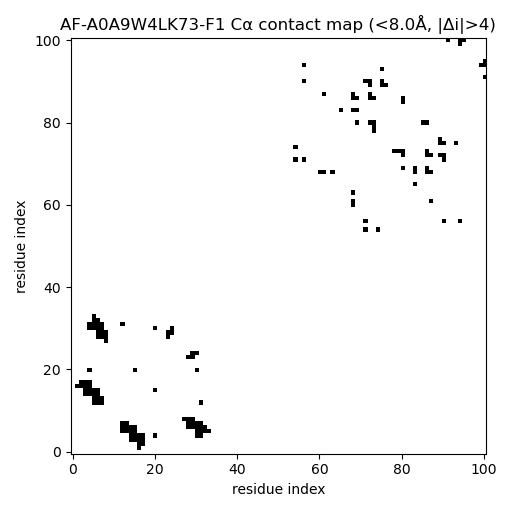? 5.503 3.970 14.864 1.00 91.12 86 GLU A C 1
ATOM 666 O O . GLU A 1 86 ? 4.352 4.325 15.108 1.00 91.12 86 GLU A O 1
ATOM 671 N N . ALA A 1 87 ? 5.782 2.946 14.049 1.00 90.75 87 ALA A N 1
ATOM 672 C CA . ALA A 1 87 ? 4.745 2.139 13.408 1.00 90.75 87 ALA A CA 1
ATOM 673 C C . ALA A 1 87 ? 3.803 1.502 14.440 1.00 90.75 87 ALA A C 1
ATOM 675 O O . ALA A 1 87 ? 2.587 1.526 14.263 1.00 90.75 87 ALA A O 1
ATOM 676 N N . GLU A 1 88 ? 4.364 0.967 15.529 1.00 93.06 88 GLU A N 1
ATOM 677 C CA . GLU A 1 88 ? 3.587 0.362 16.614 1.00 93.06 88 GLU A CA 1
ATOM 678 C C . GLU A 1 88 ? 2.642 1.377 17.265 1.00 93.06 88 GLU A C 1
ATOM 680 O O . GLU A 1 88 ? 1.452 1.097 17.386 1.00 93.06 88 GLU A O 1
ATOM 685 N N . LYS A 1 89 ? 3.128 2.586 17.579 1.00 93.06 89 LYS A N 1
ATOM 686 C CA . LYS A 1 89 ? 2.295 3.664 18.137 1.00 93.06 89 LYS A CA 1
ATOM 687 C C . LYS A 1 89 ? 1.141 4.063 17.224 1.00 93.06 89 LYS A C 1
ATOM 689 O O . LYS A 1 89 ? 0.051 4.336 17.711 1.00 93.06 89 LYS A O 1
ATOM 694 N N . ILE A 1 90 ? 1.377 4.123 15.916 1.00 92.31 90 ILE A N 1
ATOM 695 C CA . ILE A 1 90 ? 0.340 4.483 14.942 1.00 92.31 90 ILE A CA 1
ATOM 696 C C . ILE A 1 90 ? -0.757 3.411 14.900 1.00 92.31 90 ILE A C 1
ATOM 698 O O . ILE A 1 90 ? -1.942 3.737 14.899 1.00 92.31 90 ILE A O 1
ATOM 702 N N . ILE A 1 91 ? -0.372 2.132 14.908 1.00 90.62 91 ILE A N 1
ATOM 703 C CA . ILE A 1 91 ? -1.322 1.011 14.906 1.00 90.62 91 ILE A CA 1
ATOM 704 C C . ILE A 1 91 ? -2.094 0.951 16.231 1.00 90.62 91 ILE A C 1
ATOM 706 O O . ILE A 1 91 ? -3.305 0.747 16.221 1.00 90.62 91 ILE A O 1
ATOM 710 N N . GLU A 1 92 ? -1.427 1.175 17.364 1.00 91.25 92 GLU A N 1
ATOM 711 C CA . GLU A 1 92 ? -2.074 1.261 18.679 1.00 91.25 92 GLU A CA 1
ATOM 712 C C . GLU A 1 92 ? -3.062 2.419 18.768 1.00 91.25 92 GLU A C 1
ATOM 714 O O . GLU A 1 92 ? -4.185 2.218 19.222 1.00 91.25 92 GLU A O 1
ATOM 719 N N . ALA A 1 93 ? -2.687 3.608 18.287 1.00 90.81 93 ALA A N 1
ATOM 720 C CA . ALA A 1 93 ? -3.581 4.762 18.247 1.00 90.81 93 ALA A CA 1
ATOM 721 C C . ALA A 1 93 ? -4.839 4.470 17.413 1.00 90.81 93 ALA A C 1
ATOM 723 O O . ALA A 1 93 ? -5.945 4.870 17.780 1.00 90.81 93 ALA A O 1
ATOM 724 N N . GLU A 1 94 ? -4.695 3.720 16.319 1.00 89.75 94 GLU A N 1
ATOM 725 C CA . GLU A 1 94 ? -5.832 3.286 15.514 1.00 89.75 94 GLU A CA 1
ATOM 726 C C . GLU A 1 94 ? -6.683 2.212 16.217 1.00 89.75 94 GLU A C 1
ATOM 728 O O . GLU A 1 94 ? -7.913 2.257 16.139 1.00 89.75 94 GLU A O 1
ATOM 733 N N . LEU A 1 95 ? -6.073 1.259 16.931 1.00 87.88 95 LEU A N 1
ATOM 734 C CA . LEU A 1 95 ? -6.804 0.282 17.749 1.00 87.88 95 LEU A CA 1
ATOM 735 C C . LEU A 1 95 ? -7.592 0.964 18.872 1.00 87.88 95 LEU A C 1
ATOM 737 O O . LEU A 1 95 ? -8.755 0.618 19.093 1.00 87.88 95 LEU A O 1
ATOM 741 N N . GLU A 1 96 ? -6.998 1.963 19.525 1.00 87.31 96 GLU A N 1
ATOM 742 C CA . GLU A 1 96 ? -7.642 2.778 20.555 1.00 87.31 96 GLU A CA 1
ATOM 743 C C . GLU A 1 96 ? -8.812 3.581 19.970 1.00 87.31 96 GLU A C 1
ATOM 745 O O . GLU A 1 96 ? -9.921 3.520 20.505 1.00 87.31 96 GLU A O 1
ATOM 750 N N . ARG A 1 97 ? -8.628 4.223 18.803 1.00 81.12 97 ARG A N 1
ATOM 751 C CA . ARG A 1 97 ? -9.712 4.902 18.064 1.00 81.12 97 ARG A CA 1
ATOM 752 C C . ARG A 1 97 ? -10.882 3.963 17.759 1.00 81.12 97 ARG A C 1
ATOM 754 O O . ARG A 1 97 ? -12.035 4.391 17.754 1.00 81.12 97 ARG A O 1
ATOM 761 N N . ARG A 1 98 ? -10.595 2.684 17.501 1.00 81.06 98 ARG A N 1
ATOM 762 C CA . ARG A 1 98 ? -11.593 1.639 17.213 1.00 81.06 98 ARG A CA 1
ATOM 763 C C . ARG A 1 98 ? -12.165 0.965 18.463 1.00 81.06 98 ARG A C 1
ATOM 765 O O . ARG A 1 98 ? -13.033 0.105 18.320 1.00 81.06 98 ARG A O 1
ATOM 772 N N . GLY A 1 99 ? -11.690 1.310 19.660 1.00 77.62 99 GLY A N 1
ATOM 773 C CA . GLY A 1 99 ? -12.078 0.645 20.906 1.00 77.62 99 GLY A CA 1
ATOM 774 C C . GLY A 1 99 ? -11.694 -0.840 20.953 1.00 77.62 99 GLY A C 1
ATOM 775 O O . GLY A 1 99 ? -12.370 -1.622 21.615 1.00 77.62 99 GLY A O 1
ATOM 776 N N . LYS A 1 100 ? -10.651 -1.242 20.214 1.00 63.75 100 LYS A N 1
ATOM 777 C CA . LYS A 1 100 ? -10.116 -2.616 20.143 1.00 63.75 100 LYS A CA 1
ATOM 778 C C . LYS A 1 100 ? -8.785 -2.763 20.903 1.00 63.75 100 LYS A C 1
ATOM 780 O O . LYS A 1 100 ? -7.925 -3.524 20.465 1.00 63.75 100 LYS A O 1
ATOM 785 N N . ALA A 1 101 ? -8.617 -1.999 21.984 1.00 52.56 101 ALA A N 1
ATOM 786 C CA . ALA A 1 101 ? -7.444 -2.049 22.860 1.00 52.56 101 ALA A CA 1
ATOM 787 C C . ALA A 1 101 ? -7.393 -3.340 23.694 1.00 52.56 101 ALA A C 1
ATOM 789 O O . ALA A 1 101 ? -8.473 -3.795 24.141 1.00 52.56 101 ALA A O 1
#

Nearest PDB structures (foldseek):
  9h6c-assembly1_B-2  TM=4.389E-01  e=6.606E+00  Escherichia coli KLY

Radius of gyration: 23.31 Å; Cα contacts (8 Å, |Δi|>4): 83; chains: 1; bounding box: 34×26×62 Å

Secondary structure (DSSP, 8-state):
-PPPEEEEETTEEEEE-GGGHHHHHHTT-EE----S--SS---------S--------TTGGGS-HHHHHHHHHTT-SS---SHHHHHHHHHHHHHHTT--

Solvent-accessible surface area (backbone atoms only — not com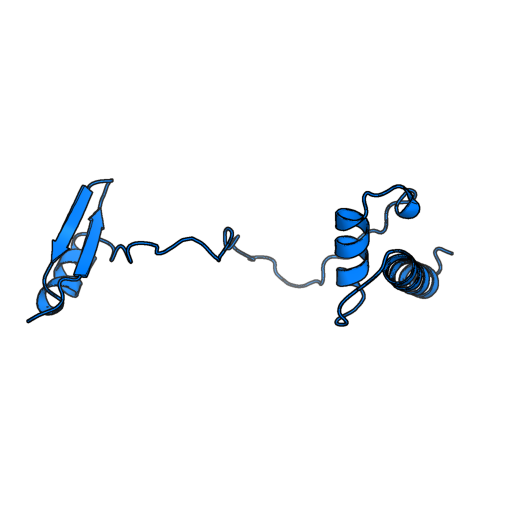parable to full-atom values): 6564 Å² total; per-residue (Å²): 133,86,74,63,42,41,25,33,42,99,89,46,78,49,73,42,52,70,90,49,46,68,61,39,42,76,73,62,33,42,77,42,77,80,72,82,65,79,93,64,75,85,86,67,83,81,84,69,77,92,70,82,79,79,79,78,81,60,91,65,49,86,77,42,57,67,71,58,32,45,54,57,19,49,76,78,41,92,63,87,75,87,49,71,73,56,24,50,50,46,44,49,54,50,30,50,76,67,72,65,113

Mean predicted aligned error: 17.09 Å